Protein AF-A0A7C6MDQ1-F1 (afdb_monomer_lite)

Radius of gyration: 32.79 Å; chains: 1; bounding box: 46×30×114 Å

Structure (mmCIF, N/CA/C/O backbone):
data_AF-A0A7C6MDQ1-F1
#
_entry.id   AF-A0A7C6MDQ1-F1
#
loop_
_atom_site.group_PDB
_atom_site.id
_atom_site.type_symbol
_atom_site.label_atom_id
_atom_site.label_alt_id
_atom_site.label_comp_id
_atom_site.label_asym_id
_atom_site.label_entity_id
_atom_site.label_seq_id
_atom_site.pdbx_PDB_ins_code
_atom_site.Cartn_x
_atom_site.Cartn_y
_atom_site.Cartn_z
_atom_site.occupancy
_atom_site.B_iso_or_equiv
_atom_site.auth_seq_id
_atom_site.auth_comp_id
_atom_site.auth_asym_id
_atom_site.auth_atom_id
_atom_site.pdbx_PDB_model_num
ATOM 1 N N . MET A 1 1 ? -1.218 -1.089 98.220 1.00 54.03 1 MET A N 1
ATOM 2 C CA . MET A 1 1 ? -2.035 -1.643 97.115 1.00 54.03 1 MET A CA 1
ATOM 3 C C . MET A 1 1 ? -1.865 -3.159 97.130 1.00 54.03 1 MET A C 1
ATOM 5 O O . MET A 1 1 ? -0.753 -3.617 96.902 1.00 54.03 1 MET A O 1
ATOM 9 N N . ASN A 1 2 ? -2.894 -3.928 97.514 1.00 58.16 2 ASN A N 1
ATOM 10 C CA . ASN A 1 2 ? -2.755 -5.380 97.713 1.00 58.16 2 ASN A CA 1
ATOM 11 C C . ASN A 1 2 ? -2.503 -6.122 96.393 1.00 58.16 2 ASN A C 1
ATOM 13 O O . ASN A 1 2 ? -2.947 -5.698 95.325 1.00 58.16 2 ASN A O 1
ATOM 17 N N . THR A 1 3 ? -1.801 -7.251 96.485 1.00 58.66 3 THR A N 1
ATOM 18 C CA . THR A 1 3 ? -1.287 -8.073 95.374 1.00 58.66 3 THR A CA 1
ATOM 19 C C . THR A 1 3 ? -2.359 -8.464 94.349 1.00 58.66 3 THR A C 1
ATOM 21 O O . THR A 1 3 ? -2.055 -8.645 93.173 1.00 58.66 3 THR A O 1
ATOM 24 N N . ILE A 1 4 ? -3.620 -8.537 94.780 1.00 61.03 4 ILE A N 1
ATOM 25 C CA . ILE A 1 4 ? -4.799 -8.833 93.955 1.00 61.03 4 ILE A CA 1
ATOM 26 C C . ILE A 1 4 ? -5.119 -7.670 92.997 1.00 61.03 4 ILE A C 1
ATOM 28 O O . ILE A 1 4 ? -5.262 -7.898 91.798 1.00 61.03 4 ILE A O 1
ATOM 32 N N . ASN A 1 5 ? -5.104 -6.417 93.469 1.00 57.78 5 ASN A N 1
ATOM 33 C CA . ASN A 1 5 ? -5.372 -5.240 92.626 1.00 57.78 5 ASN A CA 1
ATOM 34 C C . ASN A 1 5 ? -4.285 -5.041 91.561 1.00 57.78 5 ASN A C 1
ATOM 36 O O . ASN A 1 5 ? -4.577 -4.632 90.444 1.00 57.78 5 ASN A O 1
ATOM 40 N N . ARG A 1 6 ? -3.033 -5.400 91.872 1.00 62.62 6 ARG A N 1
ATOM 41 C CA . ARG A 1 6 ? -1.919 -5.342 90.915 1.00 62.62 6 ARG A CA 1
ATOM 42 C C . ARG A 1 6 ? -2.065 -6.382 89.796 1.00 62.62 6 ARG A C 1
ATOM 44 O O . ARG A 1 6 ? -1.761 -6.068 88.653 1.00 62.62 6 ARG A O 1
ATOM 51 N N . LYS A 1 7 ? -2.570 -7.587 90.095 1.00 63.22 7 LYS A N 1
ATOM 52 C CA . LYS A 1 7 ? -2.836 -8.631 89.086 1.00 63.22 7 LYS A CA 1
ATOM 53 C C . LYS A 1 7 ? -4.022 -8.282 88.183 1.00 63.22 7 LYS A C 1
ATOM 55 O O . LYS A 1 7 ? -3.930 -8.496 86.982 1.00 63.22 7 LYS A O 1
ATOM 60 N N . ILE A 1 8 ? -5.089 -7.705 88.740 1.00 69.12 8 ILE A N 1
ATOM 61 C CA . ILE A 1 8 ? -6.279 -7.287 87.977 1.00 69.12 8 ILE A CA 1
ATOM 62 C C . ILE A 1 8 ? -5.943 -6.137 87.018 1.00 69.12 8 ILE A C 1
ATOM 64 O O . ILE A 1 8 ? -6.330 -6.182 85.855 1.00 69.12 8 ILE A O 1
ATOM 68 N N . ILE A 1 9 ? -5.164 -5.148 87.470 1.00 68.88 9 ILE A N 1
ATOM 69 C CA . ILE A 1 9 ? -4.721 -4.032 86.619 1.00 68.88 9 ILE A CA 1
ATOM 70 C C . ILE A 1 9 ? -3.802 -4.530 85.493 1.00 68.88 9 ILE A C 1
ATOM 72 O O . ILE A 1 9 ? -3.977 -4.133 84.346 1.00 68.88 9 ILE A O 1
ATOM 76 N N . VAL A 1 10 ? -2.865 -5.440 85.789 1.00 69.81 10 VAL A N 1
ATOM 77 C CA . VAL A 1 10 ? -1.994 -6.037 84.761 1.00 69.81 10 VAL A CA 1
ATOM 78 C C . VAL A 1 10 ? -2.810 -6.812 83.727 1.00 69.81 10 VAL A C 1
ATOM 80 O O . VAL A 1 10 ? -2.552 -6.648 82.542 1.00 69.81 10 VAL A O 1
ATOM 83 N N . LEU A 1 11 ? -3.816 -7.584 84.157 1.00 68.38 11 LEU A N 1
ATOM 84 C CA . LEU A 1 11 ? -4.693 -8.349 83.266 1.00 68.38 11 LEU A CA 1
ATOM 85 C C . LEU A 1 11 ? -5.557 -7.442 82.373 1.00 68.38 11 LEU A C 1
ATOM 87 O O . LEU A 1 11 ? -5.747 -7.730 81.195 1.00 68.38 11 LEU A O 1
ATOM 91 N N . ALA A 1 12 ? -6.056 -6.329 82.915 1.00 66.56 12 ALA A N 1
ATOM 92 C CA . ALA A 1 12 ? -6.838 -5.355 82.158 1.00 66.56 12 ALA A CA 1
ATOM 93 C C . ALA A 1 12 ? -5.984 -4.629 81.103 1.00 66.56 12 ALA A C 1
ATOM 95 O O . ALA A 1 12 ? -6.443 -4.401 79.983 1.00 66.56 12 ALA A O 1
ATOM 96 N N . ILE A 1 13 ? -4.725 -4.317 81.424 1.00 67.25 13 ILE A N 1
ATOM 97 C CA . ILE A 1 13 ? -3.790 -3.678 80.488 1.00 67.25 13 ILE A CA 1
ATOM 98 C C . ILE A 1 13 ? -3.388 -4.653 79.373 1.00 67.25 13 ILE A C 1
ATOM 100 O O . ILE A 1 13 ? -3.427 -4.277 78.203 1.00 67.25 13 ILE A O 1
ATOM 104 N N . THR A 1 14 ? -3.065 -5.913 79.690 1.00 62.66 14 THR A N 1
ATOM 105 C CA . THR A 1 14 ? -2.723 -6.91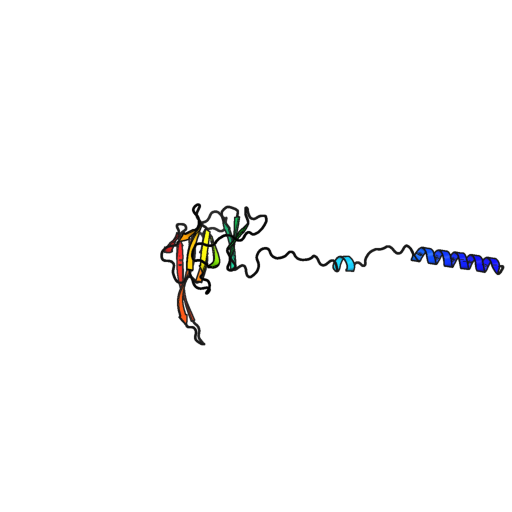1 78.660 1.00 62.66 14 THR A CA 1
ATOM 106 C C . THR A 1 14 ? -3.907 -7.265 77.767 1.00 62.66 14 THR A C 1
ATOM 108 O O . THR A 1 14 ? -3.717 -7.407 76.561 1.00 62.66 14 THR A O 1
ATOM 111 N N . ALA A 1 15 ? -5.126 -7.334 78.309 1.00 64.38 15 ALA A N 1
ATOM 112 C CA . ALA A 1 15 ? -6.331 -7.533 77.504 1.00 64.38 15 ALA A CA 1
ATOM 113 C C . ALA A 1 15 ? -6.591 -6.351 76.551 1.00 64.38 15 ALA A C 1
ATOM 115 O O . ALA A 1 15 ? -6.935 -6.560 75.391 1.00 64.38 15 ALA A O 1
ATOM 116 N N . SER A 1 16 ? -6.359 -5.117 77.005 1.00 60.19 16 SER A N 1
ATOM 117 C CA . SER A 1 16 ? -6.550 -3.911 76.185 1.00 60.19 16 SER A CA 1
ATOM 118 C C . SER A 1 16 ? -5.530 -3.814 75.041 1.00 60.19 16 SER A C 1
ATOM 120 O O . SER A 1 16 ? -5.885 -3.436 73.927 1.00 60.19 16 SER A O 1
ATOM 122 N N . ILE A 1 17 ? -4.276 -4.212 75.285 1.00 61.06 17 ILE A N 1
ATOM 123 C CA . ILE A 1 17 ? -3.214 -4.249 74.263 1.00 61.06 17 ILE A CA 1
ATOM 124 C C . ILE A 1 17 ? -3.506 -5.312 73.191 1.00 61.06 17 ILE A C 1
ATOM 126 O O . ILE A 1 17 ? -3.241 -5.077 72.015 1.00 61.06 17 ILE A O 1
ATOM 130 N N . LEU A 1 18 ? -4.091 -6.453 73.574 1.00 59.59 18 LEU A N 1
ATOM 131 C CA . LEU A 1 18 ? -4.436 -7.539 72.649 1.00 59.59 18 LEU A CA 1
AT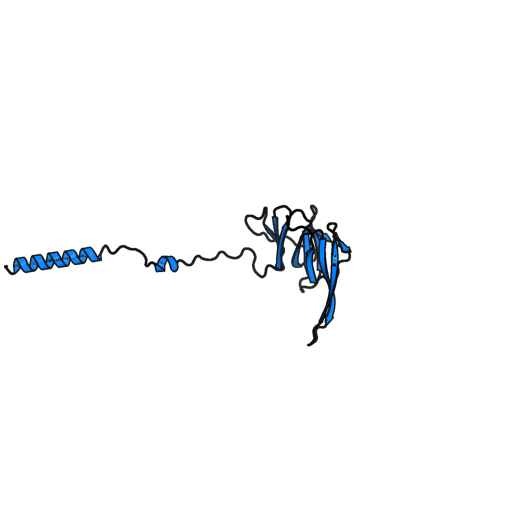OM 132 C C . LEU A 1 18 ? -5.612 -7.187 71.717 1.00 59.59 18 LEU A C 1
ATOM 134 O O . LEU A 1 18 ? -5.681 -7.681 70.597 1.00 59.59 18 LEU A O 1
ATOM 138 N N . VAL A 1 19 ? -6.533 -6.327 72.161 1.00 60.06 19 VAL A N 1
ATOM 139 C CA . VAL A 1 19 ? -7.668 -5.867 71.339 1.00 60.06 19 VAL A CA 1
ATOM 140 C C . VAL A 1 19 ? -7.226 -4.816 70.312 1.00 60.06 19 VAL A C 1
ATOM 142 O O . VAL A 1 19 ? -7.711 -4.825 69.184 1.00 60.06 19 VAL A O 1
ATOM 145 N N . LEU A 1 20 ? -6.257 -3.961 70.659 1.00 56.28 20 LEU A N 1
ATOM 146 C CA . LEU A 1 20 ? -5.716 -2.926 69.764 1.00 56.28 20 LEU A CA 1
ATOM 147 C C . LEU A 1 20 ? -4.868 -3.491 68.611 1.00 56.28 20 LEU A C 1
ATOM 149 O O . LEU A 1 20 ? -4.749 -2.845 67.572 1.00 56.28 20 LEU A O 1
ATOM 153 N N . SER A 1 21 ? -4.295 -4.689 68.757 1.00 56.53 21 SER A N 1
ATOM 154 C CA . SER A 1 21 ? -3.537 -5.356 67.688 1.00 56.53 21 SER A CA 1
ATOM 155 C C . SER A 1 21 ? -4.416 -6.122 66.691 1.00 56.53 21 SER A C 1
ATOM 157 O O . SER A 1 21 ? -3.938 -6.471 65.614 1.00 56.53 21 SER A O 1
ATOM 159 N N . ALA A 1 22 ? -5.696 -6.354 67.008 1.00 56.50 22 ALA A N 1
ATOM 160 C CA . ALA A 1 22 ? -6.638 -7.059 66.136 1.00 56.50 22 ALA A CA 1
ATOM 161 C C . ALA A 1 22 ? -7.406 -6.135 65.169 1.00 56.50 22 ALA A C 1
ATOM 163 O O . ALA A 1 22 ? -8.036 -6.625 64.236 1.00 56.50 22 ALA A O 1
ATOM 164 N N . THR A 1 23 ? -7.348 -4.811 65.360 1.00 57.00 23 THR A N 1
ATOM 165 C CA . THR A 1 23 ? -8.016 -3.815 64.497 1.00 57.00 23 THR A CA 1
ATOM 166 C C . THR A 1 23 ? -7.044 -3.067 63.586 1.00 57.00 23 THR A C 1
ATOM 168 O O . THR A 1 23 ? -7.340 -1.951 63.162 1.00 57.00 23 THR A O 1
ATOM 171 N N . GLY A 1 24 ? -5.871 -3.642 63.300 1.00 53.88 24 GLY A N 1
ATOM 172 C CA . GLY A 1 24 ? -4.978 -3.102 62.278 1.00 53.88 24 GLY A CA 1
ATOM 173 C C . GLY A 1 24 ? -5.731 -3.028 60.952 1.00 53.88 24 GLY A C 1
ATOM 174 O O . GLY A 1 24 ? -6.082 -4.067 60.396 1.00 53.88 24 GLY A O 1
ATOM 175 N N . CYS A 1 25 ? -6.039 -1.809 60.497 1.00 61.91 25 CYS A N 1
ATOM 176 C CA . CYS A 1 25 ? -6.719 -1.563 59.233 1.00 61.91 25 CYS A CA 1
ATOM 177 C C . CYS A 1 25 ? -6.040 -2.372 58.128 1.00 61.91 25 CYS A C 1
ATOM 179 O O . CYS A 1 25 ? -4.827 -2.266 57.938 1.00 61.91 25 CYS A O 1
ATOM 181 N N . SER A 1 26 ? -6.819 -3.159 57.387 1.00 58.25 26 SER A N 1
ATOM 182 C CA . SER A 1 26 ? -6.358 -3.819 56.169 1.00 58.25 26 SER A CA 1
ATOM 183 C C . SER A 1 26 ? -6.235 -2.796 55.036 1.00 58.25 26 SER A C 1
ATOM 185 O O . SER A 1 26 ? -6.859 -2.937 53.987 1.00 58.25 26 SER A O 1
ATOM 187 N N . GLU A 1 27 ? -5.469 -1.732 55.246 1.00 58.97 27 GLU A N 1
ATOM 188 C CA . GLU A 1 27 ? -5.000 -0.922 54.136 1.00 58.97 27 GLU A CA 1
ATOM 189 C C . GLU A 1 27 ? -3.873 -1.736 53.513 1.00 58.97 27 GLU A C 1
ATOM 191 O O . GLU A 1 27 ? -2.782 -1.849 54.080 1.00 58.97 27 GLU A O 1
ATOM 196 N N . GLY A 1 28 ? -4.162 -2.399 52.388 1.00 63.84 28 GLY A N 1
ATOM 197 C CA . GLY A 1 28 ? -3.108 -3.015 51.589 1.00 63.84 28 GLY A CA 1
ATOM 198 C C . GLY A 1 28 ? -1.981 -1.990 51.405 1.00 63.84 28 GLY A C 1
ATOM 199 O O . GLY A 1 28 ? -2.282 -0.803 51.245 1.00 63.84 28 GLY A O 1
ATOM 200 N N . PRO A 1 29 ? -0.699 -2.390 51.496 1.00 67.31 29 PRO A N 1
ATOM 201 C CA . PRO A 1 29 ? 0.408 -1.444 51.413 1.00 67.31 29 PRO A CA 1
ATOM 202 C C . PRO A 1 29 ? 0.222 -0.535 50.195 1.00 67.31 29 PRO A C 1
ATOM 204 O O . PRO A 1 29 ? -0.271 -0.986 49.167 1.00 67.31 29 PRO A O 1
ATOM 207 N N . ILE A 1 30 ? 0.626 0.736 50.277 1.00 62.53 30 ILE A N 1
ATOM 208 C CA . ILE A 1 30 ? 0.495 1.700 49.163 1.00 62.53 30 ILE A CA 1
ATOM 209 C C . ILE A 1 30 ? 1.072 1.156 47.837 1.00 62.53 30 ILE A C 1
ATOM 211 O O . ILE A 1 30 ? 0.631 1.524 46.751 1.00 62.53 30 ILE A O 1
ATOM 215 N N . PHE A 1 31 ? 2.013 0.212 47.938 1.00 59.66 31 PHE A N 1
ATOM 216 C CA . PHE A 1 31 ? 2.609 -0.515 46.825 1.00 59.66 31 PHE A CA 1
ATOM 217 C C . PHE A 1 31 ? 1.773 -1.687 46.286 1.00 59.66 31 PHE A C 1
ATOM 219 O O . PHE A 1 31 ? 1.971 -2.043 45.139 1.00 59.66 31 PHE A O 1
ATOM 226 N N . ALA A 1 32 ? 0.785 -2.228 47.003 1.00 62.31 32 ALA A N 1
ATOM 227 C CA . ALA A 1 32 ? -0.152 -3.234 46.480 1.00 62.31 32 ALA A CA 1
ATOM 228 C C . ALA A 1 32 ? -1.023 -2.681 45.336 1.00 62.31 32 ALA A C 1
ATOM 230 O O . ALA A 1 32 ? -1.369 -3.404 44.405 1.00 62.31 32 ALA A O 1
ATOM 231 N N . ALA A 1 33 ? -1.348 -1.384 45.371 1.00 60.44 33 ALA A N 1
ATOM 232 C CA . ALA A 1 33 ? -2.006 -0.704 44.255 1.00 60.44 33 ALA A CA 1
ATOM 233 C C . ALA A 1 33 ? -1.045 -0.472 43.071 1.00 60.44 33 ALA A C 1
ATOM 235 O O . ALA A 1 33 ? -1.476 -0.499 41.918 1.00 60.44 33 ALA A O 1
ATOM 236 N N . ILE A 1 34 ? 0.253 -0.293 43.349 1.00 56.62 34 ILE A N 1
ATOM 237 C CA . ILE A 1 34 ? 1.316 -0.133 42.338 1.00 56.62 34 ILE A CA 1
ATOM 238 C C . ILE A 1 34 ? 1.673 -1.486 41.693 1.00 56.62 34 ILE A C 1
ATOM 240 O O . ILE A 1 34 ? 1.935 -1.541 40.497 1.00 56.62 34 ILE A O 1
ATOM 244 N N . GLU A 1 35 ? 1.619 -2.579 42.457 1.00 57.91 35 GLU A N 1
ATOM 245 C CA . GLU A 1 35 ? 1.816 -3.966 42.013 1.00 57.91 35 GLU A CA 1
ATOM 246 C C . GLU A 1 35 ? 0.606 -4.541 41.268 1.00 57.91 35 GLU A C 1
ATOM 248 O O . GLU A 1 35 ? 0.694 -5.634 40.705 1.00 57.91 35 GLU A O 1
ATOM 253 N N . SER A 1 36 ? -0.519 -3.815 41.209 1.00 61.69 36 SER A N 1
ATOM 254 C CA . SER A 1 36 ? -1.598 -4.152 40.282 1.00 61.69 36 SER A CA 1
ATOM 255 C C . SER A 1 36 ? -1.145 -3.824 38.855 1.00 61.69 36 SER A C 1
ATOM 257 O O . SER A 1 36 ? -1.475 -2.795 38.269 1.00 61.69 36 SER A O 1
ATOM 259 N N . GLU A 1 37 ? -0.304 -4.696 38.296 1.00 66.06 37 GLU A N 1
ATOM 260 C CA . GLU A 1 37 ? 0.103 -4.625 36.901 1.00 66.06 37 GLU A CA 1
ATOM 261 C C . GLU A 1 37 ? -1.156 -4.561 36.035 1.00 66.06 37 GLU A C 1
ATOM 263 O O . GLU A 1 37 ? -1.937 -5.514 35.930 1.00 66.06 37 GLU A O 1
ATOM 268 N N . VAL A 1 38 ? -1.367 -3.411 35.395 1.00 77.88 38 VAL A N 1
ATOM 269 C CA . VAL A 1 38 ? -2.407 -3.268 34.386 1.00 77.88 38 VAL A CA 1
ATOM 270 C C . VAL A 1 38 ? -1.979 -4.124 33.207 1.00 77.88 38 VAL A C 1
ATOM 272 O O . VAL A 1 38 ? -1.133 -3.726 32.404 1.00 77.88 38 VAL A O 1
ATOM 275 N N . LYS A 1 39 ? -2.557 -5.323 33.109 1.00 80.00 39 LYS A N 1
ATOM 276 C CA . LYS A 1 39 ? -2.298 -6.225 31.992 1.00 80.00 39 LYS A CA 1
ATOM 277 C C . LYS A 1 39 ? -2.588 -5.490 30.686 1.00 80.00 39 LYS A C 1
ATOM 279 O O . LYS A 1 39 ? -3.733 -5.126 30.400 1.00 80.00 39 LYS A O 1
ATOM 284 N N . LEU A 1 40 ? -1.539 -5.271 29.896 1.00 81.00 40 LEU A N 1
ATOM 285 C CA . LEU A 1 40 ? -1.671 -4.654 28.586 1.00 81.00 40 LEU A CA 1
ATOM 286 C C . LEU A 1 40 ? -2.565 -5.528 27.708 1.00 81.00 40 LEU A C 1
ATOM 288 O O . LEU A 1 40 ? -2.473 -6.758 27.712 1.00 81.00 40 LEU A O 1
ATOM 292 N N . LYS A 1 41 ? -3.447 -4.877 26.949 1.00 83.31 41 LYS A N 1
ATOM 293 C CA . LYS A 1 41 ? -4.242 -5.568 25.937 1.00 83.31 41 LYS A CA 1
ATOM 294 C C . LYS A 1 41 ? -3.317 -6.091 24.848 1.00 83.31 41 LYS A C 1
ATOM 296 O O . LYS A 1 41 ? -2.375 -5.406 24.450 1.00 83.31 41 LYS A O 1
ATOM 301 N N . ASP A 1 42 ? -3.644 -7.267 24.323 1.00 87.56 42 ASP A N 1
ATOM 302 C CA . ASP A 1 42 ? -2.984 -7.762 23.125 1.00 87.56 42 ASP A CA 1
ATOM 303 C C . ASP A 1 42 ? -3.147 -6.753 21.976 1.00 87.56 42 ASP A C 1
ATOM 305 O O . ASP A 1 42 ? -4.250 -6.233 21.757 1.00 87.56 42 ASP A O 1
ATOM 309 N N . PRO A 1 43 ? -2.078 -6.473 21.213 1.00 87.06 43 PRO A N 1
ATOM 310 C CA . PRO A 1 43 ? -2.165 -5.569 20.080 1.00 87.06 43 PRO A CA 1
ATOM 311 C C . PRO A 1 43 ? -3.081 -6.160 19.004 1.00 87.06 43 PRO A C 1
ATOM 313 O O . PRO A 1 43 ? -2.886 -7.291 18.551 1.00 87.06 43 PRO A O 1
ATOM 316 N N . SER A 1 44 ? -4.064 -5.372 18.560 1.00 89.06 44 SER A N 1
ATOM 317 C CA . SER A 1 44 ? -5.013 -5.778 17.511 1.00 89.06 44 SER A CA 1
ATOM 318 C C . SER A 1 44 ? -4.357 -5.909 16.131 1.00 89.06 44 SER A C 1
ATOM 320 O O . SER A 1 44 ? -4.816 -6.682 15.296 1.00 89.06 44 SER A O 1
ATOM 322 N N . VAL A 1 45 ? -3.265 -5.175 15.899 1.00 93.88 45 VAL A N 1
ATOM 323 C CA . VAL A 1 45 ? -2.402 -5.293 14.719 1.00 93.88 45 VAL A CA 1
ATOM 324 C C . VAL A 1 45 ? -0.998 -5.605 15.222 1.00 93.88 45 VAL A C 1
ATOM 326 O O . VAL A 1 45 ? -0.406 -4.815 15.952 1.00 93.88 45 VAL A O 1
ATOM 329 N N . ARG A 1 46 ? -0.481 -6.787 14.880 1.00 90.31 46 ARG A N 1
ATOM 330 C CA . ARG A 1 46 ? 0.843 -7.260 15.315 1.00 90.31 46 ARG A CA 1
ATOM 331 C C . ARG A 1 46 ? 1.918 -6.900 14.293 1.00 90.31 46 ARG A C 1
ATOM 333 O O . ARG A 1 46 ? 1.648 -6.906 13.098 1.00 90.31 46 ARG A O 1
ATOM 340 N N . GLY A 1 47 ? 3.149 -6.683 14.748 1.00 88.94 47 GLY A N 1
ATOM 341 C CA . GLY A 1 47 ? 4.280 -6.345 13.878 1.00 88.94 47 GLY A CA 1
ATOM 342 C C . GLY A 1 47 ? 4.326 -4.866 13.485 1.00 88.94 47 GLY A C 1
ATOM 343 O O . GLY A 1 47 ? 3.552 -4.050 13.981 1.00 88.94 47 GLY A O 1
ATOM 344 N N . ASN A 1 48 ? 5.261 -4.524 12.600 1.00 91.25 48 ASN A N 1
ATOM 345 C CA . ASN A 1 48 ? 5.541 -3.133 12.254 1.00 91.25 48 ASN A CA 1
ATOM 346 C C . ASN A 1 48 ? 4.464 -2.572 11.324 1.00 91.25 48 ASN A C 1
ATOM 348 O O . ASN A 1 48 ? 4.338 -3.006 10.180 1.00 91.25 48 ASN A O 1
ATOM 352 N N . VAL A 1 49 ? 3.724 -1.576 11.804 1.00 93.62 49 VAL A N 1
ATOM 353 C CA . VAL A 1 49 ? 2.836 -0.767 10.969 1.00 93.62 49 VAL A CA 1
ATOM 354 C C . VAL A 1 49 ? 3.689 0.126 10.070 1.00 93.62 49 VAL A C 1
ATOM 356 O O . VAL A 1 49 ? 4.428 0.981 10.549 1.00 93.62 49 VAL A O 1
ATOM 359 N N . LEU A 1 50 ? 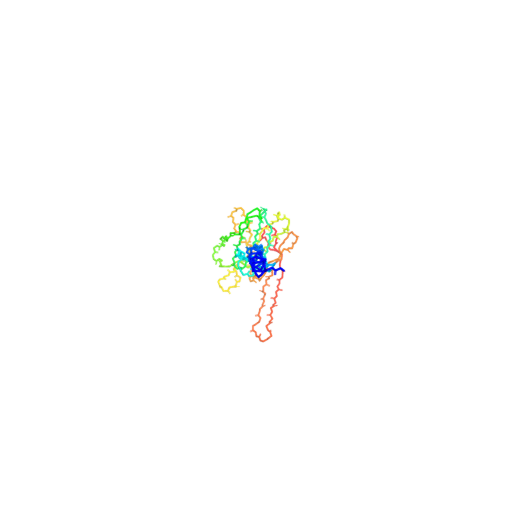3.597 -0.085 8.758 1.00 89.50 50 LEU A N 1
ATOM 360 C CA . LEU A 1 50 ? 4.408 0.610 7.752 1.00 89.50 50 LEU A CA 1
ATOM 361 C C . LEU A 1 50 ? 3.698 1.836 7.157 1.00 89.50 50 LEU A C 1
ATOM 363 O O . LEU A 1 50 ? 4.332 2.676 6.515 1.00 89.50 50 LEU A O 1
ATOM 367 N N . SER A 1 51 ? 2.378 1.916 7.334 1.00 94.44 51 SER A N 1
ATOM 368 C CA . SER A 1 51 ? 1.525 3.029 6.900 1.00 94.44 51 SER A CA 1
ATOM 369 C C . SER A 1 51 ? 0.188 3.003 7.643 1.00 94.44 51 SER A C 1
ATOM 371 O O . SER A 1 51 ? -0.309 1.928 7.990 1.00 94.44 51 SER A O 1
ATOM 373 N N . LEU A 1 52 ? -0.381 4.182 7.882 1.00 95.62 52 LEU A N 1
ATOM 374 C CA . LEU A 1 52 ? -1.698 4.394 8.478 1.00 95.62 52 LEU A CA 1
ATOM 375 C C . LEU A 1 52 ? -2.322 5.605 7.783 1.00 95.62 52 LEU A C 1
ATOM 377 O O . LEU A 1 52 ? -1.701 6.666 7.754 1.00 95.62 52 LEU A O 1
ATOM 381 N N . VAL A 1 53 ? -3.510 5.439 7.212 1.00 96.88 53 VAL A N 1
ATOM 382 C CA . VAL A 1 53 ? -4.212 6.490 6.461 1.00 96.88 53 VAL A CA 1
ATOM 383 C C . VAL A 1 53 ? -5.699 6.483 6.787 1.00 96.88 53 VAL A C 1
ATOM 385 O O . VAL A 1 53 ? -6.244 5.447 7.170 1.00 96.88 53 VAL A O 1
ATOM 388 N N . THR A 1 54 ? -6.343 7.631 6.606 1.00 96.50 54 THR A N 1
ATOM 389 C CA . THR A 1 54 ? -7.802 7.770 6.656 1.00 96.50 54 THR A CA 1
ATOM 390 C C . THR A 1 54 ? -8.348 7.799 5.235 1.00 96.50 54 THR A C 1
ATOM 392 O O . THR A 1 54 ? -7.762 8.467 4.388 1.00 96.50 54 THR A O 1
ATOM 395 N N . HIS A 1 55 ? -9.457 7.109 4.979 1.00 96.50 55 HIS A N 1
ATOM 396 C CA . HIS A 1 55 ? -10.190 7.162 3.711 1.00 96.50 55 HIS A CA 1
ATOM 397 C C . HIS A 1 55 ? -11.666 6.844 3.972 1.00 96.50 55 HIS A C 1
ATOM 399 O O . HIS A 1 55 ? -11.956 5.854 4.645 1.00 96.50 55 HIS A O 1
ATOM 405 N N . ASP A 1 56 ? -12.571 7.704 3.504 1.00 95.00 56 ASP A N 1
ATOM 406 C CA . ASP A 1 56 ? -14.028 7.579 3.655 1.00 95.00 56 ASP A CA 1
ATOM 407 C C . ASP A 1 56 ? -14.490 7.305 5.096 1.00 95.00 56 ASP A C 1
ATOM 409 O O . ASP A 1 56 ? -15.345 6.468 5.375 1.00 95.00 56 ASP A O 1
ATOM 413 N N . GLY A 1 57 ? -13.880 8.013 6.052 1.00 95.00 57 GLY A N 1
ATOM 414 C CA . GLY A 1 57 ? -14.185 7.890 7.481 1.00 95.00 57 GLY A CA 1
ATOM 415 C C . GLY A 1 57 ? -13.574 6.664 8.171 1.00 95.00 57 GLY A C 1
ATOM 416 O O . GLY A 1 57 ? -13.606 6.580 9.399 1.00 95.00 57 GLY A O 1
ATOM 417 N N . ASP A 1 58 ? -12.958 5.745 7.431 1.00 96.88 58 ASP A N 1
ATOM 418 C CA . ASP A 1 58 ? -12.256 4.592 7.988 1.00 96.88 58 ASP A CA 1
ATOM 419 C C . ASP A 1 58 ? -10.761 4.837 8.156 1.00 96.88 58 ASP A C 1
ATOM 421 O O . ASP A 1 58 ? -10.170 5.697 7.505 1.00 96.88 58 ASP A O 1
ATOM 425 N N . LEU A 1 59 ? -10.123 4.002 8.980 1.00 97.31 59 LEU A N 1
ATOM 426 C CA . LEU A 1 59 ? -8.666 3.908 9.033 1.00 97.31 59 LEU A CA 1
ATOM 427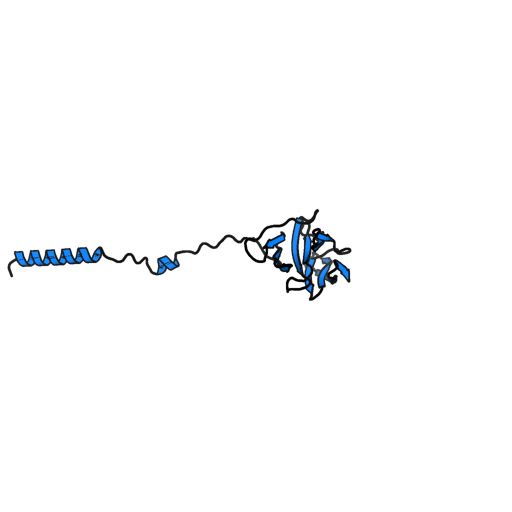 C C . LEU A 1 59 ? -8.182 2.634 8.343 1.00 97.31 59 LEU A C 1
ATOM 429 O O . LEU A 1 59 ? -8.696 1.542 8.598 1.00 97.31 59 LEU A O 1
ATOM 433 N N . TYR A 1 60 ? -7.133 2.768 7.540 1.00 97.50 60 TYR A N 1
ATOM 434 C CA . TYR A 1 60 ? -6.452 1.666 6.870 1.00 97.50 60 TYR A CA 1
ATOM 435 C C . TYR A 1 60 ? -4.998 1.597 7.309 1.00 97.50 60 TYR A C 1
ATOM 437 O O . TYR A 1 60 ? -4.321 2.618 7.422 1.00 97.50 60 TYR A O 1
ATOM 445 N N . THR A 1 61 ? -4.494 0.386 7.532 1.00 97.75 61 THR A N 1
ATOM 446 C CA . THR A 1 61 ? -3.082 0.170 7.855 1.00 97.75 61 THR A CA 1
ATOM 447 C C . THR A 1 61 ? -2.531 -1.085 7.197 1.00 97.75 61 THR A C 1
ATOM 449 O O . THR A 1 61 ? -3.266 -2.044 6.943 1.00 97.75 61 THR A O 1
ATOM 452 N N . ALA A 1 62 ? -1.225 -1.071 6.933 1.00 97.31 62 ALA A N 1
ATOM 453 C CA . ALA A 1 62 ? -0.508 -2.180 6.327 1.00 97.31 62 ALA A CA 1
ATOM 454 C C . ALA A 1 62 ? 0.767 -2.544 7.104 1.00 97.31 62 ALA A C 1
ATOM 456 O O . ALA A 1 62 ? 1.515 -1.670 7.549 1.00 97.31 62 ALA A O 1
ATOM 457 N N . ASN A 1 63 ? 1.019 -3.847 7.243 1.00 94.44 63 ASN A N 1
ATOM 458 C CA . ASN A 1 63 ? 2.185 -4.427 7.935 1.00 94.44 63 ASN A CA 1
ATOM 459 C C . ASN A 1 63 ? 2.723 -5.698 7.236 1.00 94.44 63 ASN A C 1
ATOM 461 O O . ASN A 1 63 ? 3.376 -6.538 7.855 1.00 94.44 63 ASN A O 1
ATOM 465 N N . GLY A 1 64 ? 2.368 -5.901 5.967 1.00 94.38 64 GLY A N 1
ATOM 466 C CA . GLY A 1 64 ? 2.429 -7.192 5.277 1.00 94.38 64 GLY A CA 1
ATOM 467 C C . GLY A 1 64 ? 1.038 -7.799 5.077 1.00 94.38 64 GLY A C 1
ATOM 468 O O . GLY A 1 64 ? 0.813 -8.492 4.092 1.00 94.38 64 GLY A O 1
ATOM 469 N N . TYR A 1 65 ? 0.073 -7.474 5.931 1.00 95.88 65 TYR A N 1
ATOM 470 C CA . TYR A 1 65 ? -1.357 -7.641 5.676 1.00 95.88 65 TYR A CA 1
ATOM 471 C C . TYR A 1 65 ? -2.035 -6.277 5.597 1.00 95.88 65 TYR A C 1
ATOM 473 O O . TYR A 1 65 ? -1.455 -5.277 6.007 1.00 95.88 65 TYR A O 1
ATOM 481 N N . LEU A 1 66 ? -3.264 -6.254 5.087 1.00 97.62 66 LEU A N 1
ATOM 482 C CA . LEU A 1 66 ? -4.094 -5.061 5.028 1.00 97.62 66 LEU A CA 1
ATOM 483 C C . LEU A 1 66 ? -5.190 -5.141 6.091 1.00 97.62 66 LEU A C 1
ATOM 485 O O . LEU A 1 66 ? -5.864 -6.168 6.218 1.00 97.62 66 LEU A O 1
ATOM 489 N N . TYR A 1 67 ? -5.368 -4.059 6.840 1.00 97.75 67 TYR A N 1
ATOM 490 C CA . TYR A 1 67 ? -6.391 -3.946 7.870 1.00 97.75 67 TYR A CA 1
ATOM 491 C C . TYR A 1 67 ? -7.237 -2.695 7.669 1.00 97.75 67 TYR A C 1
ATOM 493 O O . TYR A 1 67 ? -6.728 -1.661 7.236 1.00 97.75 67 TYR A O 1
ATOM 501 N N . ARG A 1 68 ? -8.510 -2.796 8.054 1.00 96.75 68 ARG A N 1
ATOM 502 C CA . ARG A 1 68 ? -9.486 -1.704 8.087 1.00 96.75 68 ARG A CA 1
ATOM 503 C C . ARG A 1 68 ? -10.083 -1.586 9.484 1.00 96.75 68 ARG A C 1
ATOM 505 O O . ARG A 1 68 ? -10.383 -2.599 10.123 1.00 96.75 68 ARG A O 1
ATOM 512 N N . ARG A 1 69 ? -10.283 -0.355 9.940 1.00 96.75 69 ARG A N 1
ATOM 513 C CA . ARG A 1 69 ? -11.039 -0.018 11.145 1.00 96.75 69 ARG A CA 1
ATOM 514 C C . ARG A 1 69 ? -12.188 0.904 10.762 1.00 96.75 69 ARG A C 1
ATOM 516 O O . ARG A 1 69 ? -11.961 2.049 10.372 1.00 96.75 69 ARG A O 1
ATOM 523 N N . THR A 1 70 ? -13.397 0.367 10.860 1.00 95.25 70 THR A N 1
ATOM 524 C CA . THR A 1 70 ? -14.610 1.010 10.356 1.00 95.25 70 THR A CA 1
ATOM 525 C C . THR A 1 70 ? -14.978 2.249 11.172 1.00 95.25 70 THR A C 1
ATOM 527 O O . THR A 1 70 ? -14.965 2.204 12.402 1.00 95.25 70 THR A O 1
ATOM 530 N N . ASN A 1 71 ? -15.307 3.353 10.503 1.00 94.06 71 ASN A N 1
ATOM 531 C CA . ASN A 1 71 ? -15.598 4.664 11.086 1.00 94.06 71 ASN A CA 1
ATOM 532 C C . ASN A 1 71 ? -14.472 5.196 12.000 1.00 94.06 71 ASN A C 1
ATOM 534 O O . ASN A 1 71 ? -14.723 5.955 12.936 1.00 94.06 71 ASN A O 1
ATOM 538 N N . GLY A 1 72 ? -13.239 4.704 11.825 1.00 89.62 72 GLY A N 1
ATOM 539 C CA . GLY A 1 72 ? -12.083 5.025 12.669 1.00 89.62 72 GLY A CA 1
ATOM 540 C C . GLY A 1 72 ? -12.163 4.509 14.115 1.00 89.62 72 GLY A C 1
ATOM 541 O O . GLY A 1 72 ? -11.222 4.694 14.894 1.00 89.62 72 GLY A O 1
ATOM 542 N N . ILE A 1 73 ? -13.240 3.807 14.474 1.00 88.50 73 ILE A N 1
ATOM 543 C CA . ILE A 1 73 ? -13.538 3.315 15.822 1.00 88.50 73 ILE A CA 1
ATOM 544 C C . ILE A 1 73 ? -13.656 1.784 15.850 1.00 88.50 73 ILE A C 1
ATOM 546 O O . ILE A 1 73 ? -13.640 1.105 14.829 1.00 88.50 73 ILE A O 1
ATOM 550 N N . GLY A 1 74 ? -13.720 1.194 17.046 1.00 85.31 74 GLY A N 1
ATOM 551 C CA . GLY A 1 74 ? -13.887 -0.259 17.192 1.00 85.31 74 GLY A CA 1
ATOM 552 C C . GLY A 1 74 ? -12.611 -1.067 16.923 1.00 85.31 74 GLY A C 1
ATOM 553 O O . GLY A 1 74 ? -11.511 -0.609 17.243 1.00 85.31 74 GLY A O 1
ATOM 554 N N . ASN A 1 75 ? -12.757 -2.281 16.387 1.00 92.44 75 ASN A N 1
ATOM 555 C CA . ASN A 1 75 ? -11.662 -3.239 16.200 1.00 92.44 75 ASN A CA 1
ATOM 556 C C . ASN A 1 75 ? -11.030 -3.142 14.805 1.00 92.44 75 ASN A C 1
ATOM 558 O O . ASN A 1 75 ? -11.695 -2.815 13.824 1.00 92.44 75 ASN A O 1
ATOM 562 N N . TRP A 1 76 ? -9.745 -3.483 14.719 1.00 96.12 76 TRP A N 1
ATOM 563 C CA . TRP A 1 76 ? -9.062 -3.687 13.444 1.00 96.12 76 TRP A CA 1
ATOM 564 C C . TRP A 1 76 ? -9.446 -5.036 12.847 1.00 96.12 76 TRP A C 1
ATOM 566 O O . TRP A 1 76 ? -9.292 -6.069 13.497 1.00 96.12 76 TRP A O 1
ATOM 576 N N . ASN A 1 77 ? -9.883 -5.031 11.591 1.00 95.44 77 ASN A N 1
ATOM 577 C CA . ASN A 1 77 ? -10.215 -6.238 10.849 1.00 95.44 77 ASN A CA 1
ATOM 578 C C . ASN A 1 77 ? -9.227 -6.420 9.707 1.00 95.44 77 ASN A C 1
ATOM 580 O O . ASN A 1 77 ? -8.992 -5.498 8.927 1.00 95.44 77 ASN A O 1
ATOM 584 N N . LYS A 1 78 ? -8.655 -7.618 9.599 1.00 95.81 78 LYS A N 1
ATOM 585 C CA . LYS A 1 78 ? -7.855 -7.990 8.434 1.00 95.81 78 LYS A CA 1
ATOM 586 C C . LYS A 1 78 ? -8.788 -8.144 7.235 1.00 95.81 78 LYS A C 1
ATOM 588 O O . LYS A 1 78 ? -9.767 -8.879 7.330 1.00 95.81 78 LYS A O 1
ATOM 593 N N . ILE A 1 79 ? -8.471 -7.490 6.124 1.00 95.62 79 ILE A N 1
ATOM 594 C CA . ILE A 1 79 ? -9.265 -7.564 4.894 1.00 95.62 79 ILE A CA 1
ATOM 595 C C . ILE A 1 79 ? -8.518 -8.315 3.789 1.00 95.62 79 ILE A C 1
ATOM 597 O O . ILE A 1 79 ? -7.304 -8.528 3.861 1.00 95.62 79 ILE A O 1
ATOM 601 N N . GLY A 1 80 ? -9.278 -8.783 2.797 1.00 94.88 80 GLY A N 1
ATOM 602 C CA . GLY A 1 80 ? -8.752 -9.544 1.668 1.00 94.88 80 GLY A CA 1
ATOM 603 C C . GLY A 1 80 ? -7.768 -8.733 0.824 1.00 94.88 80 GLY A C 1
ATOM 604 O O . GLY A 1 80 ? -7.876 -7.512 0.716 1.00 94.88 80 GLY A O 1
ATOM 605 N N . LEU A 1 81 ? -6.808 -9.434 0.224 1.00 96.50 81 LEU A N 1
ATOM 606 C CA . LEU A 1 81 ? -5.898 -8.871 -0.771 1.00 96.50 81 LEU A CA 1
ATOM 607 C C . LEU A 1 81 ? -6.420 -9.197 -2.181 1.00 96.50 81 LEU A C 1
ATOM 609 O O . LEU A 1 81 ? -7.138 -10.190 -2.336 1.00 96.50 81 LEU A O 1
ATOM 613 N N . PRO A 1 82 ? -6.032 -8.426 -3.210 1.00 94.94 82 PRO A N 1
ATOM 614 C CA . PRO A 1 82 ? -6.286 -8.785 -4.601 1.00 94.94 82 PRO A CA 1
ATOM 615 C C . PRO A 1 82 ? -5.751 -10.179 -4.951 1.00 94.94 82 PRO A C 1
ATOM 617 O O . PRO A 1 82 ? -4.794 -10.666 -4.343 1.00 94.94 82 PRO A O 1
ATOM 620 N N . SER A 1 83 ? -6.338 -10.812 -5.969 1.00 92.81 83 SER A N 1
ATOM 621 C CA . SER A 1 83 ? -5.874 -12.119 -6.450 1.00 92.81 83 SER A CA 1
ATOM 622 C C . SER A 1 83 ? -4.384 -12.081 -6.820 1.00 92.81 83 SER A C 1
ATOM 624 O O . SER A 1 83 ? -3.892 -11.097 -7.369 1.00 92.81 83 SER A O 1
ATOM 626 N N . GLY A 1 84 ? -3.653 -13.145 -6.480 1.00 93.31 84 GLY A N 1
ATOM 627 C CA . GLY A 1 84 ? -2.205 -13.259 -6.703 1.00 93.31 84 GLY A CA 1
ATOM 628 C C . GLY A 1 84 ? -1.332 -12.561 -5.651 1.00 93.31 84 GLY A C 1
ATOM 629 O O . GLY A 1 84 ? -0.258 -13.076 -5.318 1.00 93.31 84 GLY A O 1
ATOM 630 N N . ALA A 1 85 ? -1.809 -11.469 -5.045 1.00 97.12 85 ALA A N 1
ATOM 631 C CA . ALA A 1 85 ? -1.088 -10.774 -3.987 1.00 97.12 85 ALA A CA 1
ATOM 632 C C . ALA A 1 85 ? -1.012 -11.625 -2.712 1.00 97.12 85 ALA A C 1
ATOM 634 O O . ALA A 1 85 ? -1.954 -12.316 -2.320 1.00 97.12 85 ALA A O 1
ATOM 635 N N . ARG A 1 86 ? 0.135 -11.571 -2.031 1.00 97.56 86 ARG A N 1
ATOM 636 C CA . ARG A 1 86 ? 0.361 -12.297 -0.769 1.00 97.56 86 ARG A CA 1
ATOM 637 C C . ARG A 1 86 ? 0.608 -11.373 0.403 1.00 97.56 86 ARG A C 1
ATOM 639 O O . ARG A 1 86 ? 0.417 -11.796 1.542 1.00 97.56 86 ARG A O 1
ATOM 646 N N . ARG A 1 87 ? 1.021 -10.135 0.130 1.00 96.75 87 ARG A N 1
ATOM 647 C CA . ARG A 1 87 ? 1.239 -9.111 1.145 1.00 96.75 87 ARG A CA 1
ATOM 648 C C . ARG A 1 87 ? 0.784 -7.736 0.679 1.00 96.75 87 ARG A C 1
ATOM 650 O O . ARG A 1 87 ? 0.759 -7.470 -0.519 1.00 96.75 87 ARG A O 1
ATOM 657 N N . CYS A 1 88 ? 0.478 -6.871 1.639 1.00 97.50 88 CYS A N 1
ATOM 658 C CA . CYS A 1 88 ? 0.312 -5.432 1.452 1.00 97.50 88 CYS A CA 1
ATOM 659 C C . CYS A 1 88 ? 1.325 -4.721 2.348 1.00 97.50 88 CYS A C 1
ATOM 661 O O . CYS A 1 88 ? 1.268 -4.867 3.569 1.00 97.50 88 CYS A O 1
ATOM 663 N N . SER A 1 89 ? 2.288 -4.017 1.757 1.00 96.06 89 SER A N 1
ATOM 664 C CA . SER A 1 89 ? 3.340 -3.344 2.523 1.00 96.06 89 SER A CA 1
ATOM 665 C C . SER A 1 89 ? 2.965 -1.918 2.884 1.00 96.06 89 SER A C 1
ATOM 667 O O . SER A 1 89 ? 3.365 -1.443 3.942 1.00 96.06 89 SER A O 1
ATOM 669 N N . GLN A 1 90 ? 2.220 -1.224 2.026 1.00 97.69 90 GLN A N 1
ATOM 670 C CA . GLN A 1 90 ? 1.877 0.178 2.228 1.00 97.69 90 GLN A CA 1
ATOM 671 C C . GLN A 1 90 ? 0.494 0.496 1.680 1.00 97.69 90 GLN A C 1
ATOM 673 O O . GLN A 1 90 ? 0.095 -0.028 0.642 1.00 97.69 90 GLN A O 1
ATOM 678 N N . VAL A 1 91 ? -0.182 1.409 2.366 1.00 98.12 91 VAL A N 1
ATOM 679 C CA . VAL A 1 91 ? -1.329 2.166 1.878 1.00 98.12 91 VAL A CA 1
ATOM 680 C C . VAL A 1 91 ? -0.968 3.646 1.834 1.00 98.12 91 VAL A C 1
ATOM 682 O O . VAL A 1 91 ? -0.186 4.131 2.656 1.00 98.12 91 VAL A O 1
ATOM 685 N N . ALA A 1 92 ? -1.517 4.363 0.864 1.00 98.19 92 ALA A N 1
ATOM 686 C CA . ALA A 1 92 ? -1.365 5.802 0.726 1.00 98.19 92 ALA A CA 1
ATOM 687 C C . ALA A 1 92 ? -2.659 6.394 0.173 1.00 98.19 92 ALA A C 1
ATOM 689 O O . ALA A 1 92 ? -3.399 5.716 -0.531 1.00 98.19 92 ALA A O 1
ATOM 690 N N . VAL A 1 93 ? -2.919 7.653 0.491 1.00 98.19 93 VAL A N 1
ATOM 691 C CA . VAL A 1 93 ? -4.086 8.395 0.005 1.00 98.19 93 VAL A CA 1
ATOM 692 C C . VAL A 1 93 ? -3.623 9.626 -0.746 1.00 98.19 93 VAL A C 1
ATOM 694 O O . VAL A 1 93 ? -2.523 10.103 -0.478 1.00 98.19 93 VAL A O 1
ATOM 697 N N . THR A 1 94 ? -4.420 10.141 -1.678 1.00 97.44 94 THR A N 1
ATOM 698 C CA . THR A 1 94 ? -4.092 11.402 -2.367 1.00 97.44 94 THR A CA 1
ATOM 699 C C . THR A 1 94 ? -4.385 12.632 -1.506 1.00 97.44 94 THR A C 1
ATOM 701 O O . THR A 1 94 ? -3.820 13.693 -1.749 1.00 97.44 94 THR A O 1
ATOM 704 N N . SER A 1 95 ? -5.213 12.502 -0.463 1.00 94.88 95 SER A N 1
ATOM 705 C CA . SER A 1 95 ? -5.498 13.554 0.520 1.00 94.88 95 SER A CA 1
ATOM 706 C C . SER A 1 95 ? -5.573 12.978 1.935 1.00 94.88 95 SER A C 1
ATOM 708 O O . SER A 1 95 ? -6.133 11.906 2.143 1.00 94.88 95 SER A O 1
ATOM 710 N N . ASN A 1 96 ? -5.011 13.686 2.920 1.00 91.50 96 ASN A N 1
ATOM 711 C CA . ASN A 1 96 ? -4.980 13.237 4.322 1.00 91.50 96 ASN A CA 1
ATOM 712 C C . ASN A 1 96 ? -6.281 13.516 5.093 1.00 91.50 96 ASN A C 1
ATOM 714 O O . ASN A 1 96 ? -6.424 13.043 6.218 1.00 91.50 96 ASN A O 1
ATOM 718 N N . ASP A 1 97 ? -7.210 14.281 4.521 1.00 91.94 97 ASP A N 1
ATOM 719 C CA . ASP A 1 97 ? -8.513 14.574 5.135 1.00 91.94 97 ASP A CA 1
ATOM 720 C C . ASP A 1 97 ? -9.525 13.422 5.003 1.00 91.94 97 ASP A C 1
ATOM 722 O O . ASP A 1 97 ? -10.629 13.502 5.534 1.00 91.94 97 ASP A O 1
ATOM 726 N N . GLY A 1 98 ? -9.138 12.335 4.328 1.00 92.00 98 GLY A N 1
ATOM 727 C CA . GLY A 1 98 ? -9.973 11.159 4.111 1.00 92.00 98 GLY A CA 1
ATOM 728 C C . GLY A 1 98 ? -10.858 11.224 2.869 1.00 92.00 98 GLY A C 1
ATOM 729 O O . GLY A 1 98 ? -11.538 10.243 2.606 1.00 92.00 98 GLY A O 1
ATOM 730 N N . THR A 1 99 ? -10.826 12.318 2.101 1.00 94.50 99 THR A N 1
ATOM 731 C CA . THR A 1 99 ? -11.629 12.491 0.871 1.00 94.50 99 THR A CA 1
ATOM 732 C C . THR A 1 99 ? -10.889 12.094 -0.407 1.00 94.50 99 THR A C 1
ATOM 734 O O . THR A 1 99 ? -11.467 12.074 -1.489 1.00 94.50 99 THR A O 1
ATOM 737 N N . GLY A 1 100 ? -9.587 11.820 -0.295 1.00 95.44 100 GLY A N 1
ATOM 738 C CA . GLY A 1 100 ? -8.758 11.404 -1.418 1.00 95.44 100 GLY A CA 1
ATOM 739 C C . GLY A 1 100 ? -8.906 9.923 -1.750 1.00 95.44 100 GLY A C 1
ATOM 740 O O . GLY A 1 100 ? -9.414 9.127 -0.966 1.00 95.44 100 GLY A O 1
ATOM 741 N N . GLU A 1 101 ? -8.356 9.551 -2.897 1.00 97.50 101 GLU A N 1
ATOM 742 C CA . GLU A 1 101 ? -8.328 8.183 -3.406 1.00 97.50 101 GLU A CA 1
ATOM 743 C C . GLU A 1 101 ? -7.334 7.335 -2.609 1.00 97.50 101 GLU A C 1
ATOM 745 O O . GLU A 1 101 ? -6.223 7.788 -2.310 1.00 97.50 101 GLU A O 1
ATOM 750 N N . LEU A 1 102 ? -7.707 6.092 -2.301 1.00 98.12 102 LEU A N 1
ATOM 751 C CA . LEU A 1 102 ? -6.870 5.138 -1.577 1.00 98.12 102 LEU A CA 1
ATOM 752 C C . LEU A 1 102 ? -6.101 4.232 -2.541 1.00 98.12 102 LEU A C 1
ATOM 754 O O . LEU A 1 102 ? -6.663 3.617 -3.442 1.00 98.12 102 LEU A O 1
ATOM 758 N N . PHE A 1 103 ? -4.807 4.076 -2.288 1.00 98.38 103 PHE A N 1
ATOM 759 C CA . PHE A 1 103 ? -3.908 3.197 -3.021 1.00 98.38 103 PHE A CA 1
ATOM 760 C C . PHE A 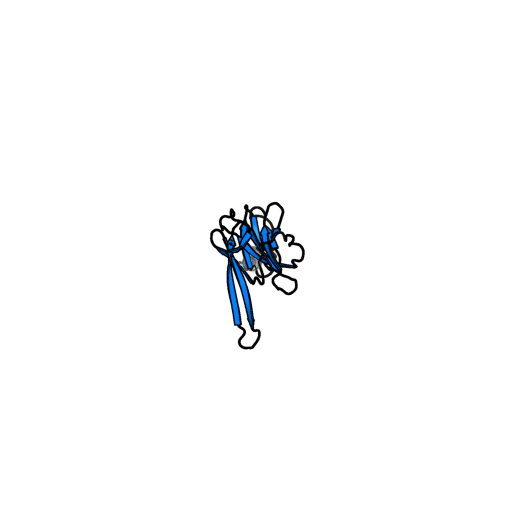1 103 ? -3.198 2.233 -2.080 1.00 98.38 103 PHE A C 1
ATOM 762 O O . PHE A 1 103 ? -2.901 2.561 -0.929 1.00 98.38 103 PHE A O 1
ATOM 769 N N . ALA A 1 104 ? -2.861 1.052 -2.594 1.00 98.44 104 ALA A N 1
ATOM 770 C CA . ALA A 1 104 ? -2.095 0.050 -1.871 1.00 98.44 104 ALA A CA 1
ATOM 771 C C . ALA A 1 104 ? -0.988 -0.561 -2.735 1.00 98.44 104 ALA A C 1
ATOM 773 O O . ALA A 1 104 ? -1.170 -0.846 -3.920 1.00 98.44 104 ALA A O 1
ATOM 774 N N . LEU A 1 105 ? 0.162 -0.798 -2.103 1.00 98.50 105 LEU A N 1
ATOM 775 C CA . LEU A 1 105 ? 1.294 -1.519 -2.669 1.00 98.50 105 LEU A CA 1
ATOM 776 C C . LEU A 1 105 ? 1.232 -2.981 -2.225 1.00 98.50 105 LEU A C 1
ATOM 778 O O . LEU A 1 105 ? 1.380 -3.304 -1.040 1.00 98.50 105 LEU A O 1
ATOM 782 N N . PHE A 1 106 ? 1.039 -3.867 -3.195 1.00 98.38 106 PHE A N 1
ATOM 783 C CA . PHE A 1 106 ? 0.963 -5.304 -2.984 1.00 98.38 106 PHE A CA 1
ATOM 784 C C . PHE A 1 106 ? 2.254 -6.000 -3.396 1.00 98.38 106 PHE A C 1
ATOM 786 O O . PHE A 1 106 ? 2.952 -5.591 -4.328 1.00 98.38 106 PHE A O 1
ATOM 793 N N . GLN A 1 107 ? 2.551 -7.095 -2.704 1.00 97.88 107 GLN A N 1
ATOM 794 C CA . GLN A 1 107 ? 3.773 -7.868 -2.873 1.00 97.88 107 GLN A CA 1
ATOM 795 C C . GLN A 1 107 ? 3.494 -9.370 -2.975 1.00 97.88 107 GLN A C 1
ATOM 797 O O . GLN A 1 107 ? 2.464 -9.885 -2.523 1.00 97.88 107 GLN A O 1
ATOM 802 N N . THR A 1 108 ? 4.459 -10.084 -3.547 1.00 97.00 108 THR A N 1
ATOM 803 C CA . THR A 1 108 ? 4.481 -11.548 -3.624 1.00 97.00 108 THR A CA 1
ATOM 804 C C . THR A 1 108 ? 4.895 -12.174 -2.286 1.00 97.00 108 THR A C 1
ATOM 806 O O . THR A 1 108 ? 5.309 -11.490 -1.343 1.00 97.00 108 THR A O 1
ATOM 809 N N . SER A 1 109 ? 4.830 -13.507 -2.188 1.00 93.62 109 SER A N 1
ATOM 810 C CA . SER A 1 109 ? 5.310 -14.265 -1.019 1.00 93.62 109 SER A CA 1
ATOM 811 C C . SER A 1 109 ? 6.822 -14.139 -0.788 1.00 93.62 109 SER A C 1
ATOM 813 O O . SER A 1 109 ? 7.282 -14.355 0.335 1.00 93.62 109 SER A O 1
ATOM 815 N N . ALA A 1 110 ? 7.583 -13.694 -1.788 1.00 92.81 110 ALA A N 1
ATOM 816 C CA . ALA A 1 110 ? 9.014 -13.414 -1.690 1.00 92.81 110 ALA A CA 1
ATOM 817 C C . ALA A 1 110 ? 9.331 -11.934 -1.391 1.00 92.81 110 ALA A C 1
ATOM 819 O O . ALA A 1 110 ? 10.474 -11.522 -1.537 1.00 92.81 110 ALA A O 1
ATOM 820 N N . TRP A 1 111 ? 8.333 -11.129 -0.990 1.00 90.38 111 TRP A N 1
ATOM 821 C CA . TRP A 1 111 ? 8.477 -9.682 -0.732 1.00 90.38 111 TRP A CA 1
ATOM 822 C C . TRP A 1 111 ? 8.840 -8.850 -1.975 1.00 90.38 111 TRP A C 1
ATOM 824 O O . TRP A 1 111 ? 9.189 -7.677 -1.859 1.00 90.38 111 TRP A O 1
ATOM 834 N N . GLY A 1 112 ? 8.720 -9.434 -3.170 1.00 94.50 112 GLY A N 1
ATOM 835 C CA . GLY A 1 112 ? 8.865 -8.722 -4.437 1.00 94.50 112 GLY A CA 1
ATOM 836 C C . GLY A 1 112 ? 7.613 -7.919 -4.784 1.00 94.50 112 GLY A C 1
ATOM 837 O O . GLY A 1 112 ? 6.526 -8.206 -4.280 1.00 94.50 112 GLY A O 1
ATOM 838 N N . PHE A 1 113 ? 7.765 -6.930 -5.664 1.00 97.44 113 PHE A N 1
ATOM 839 C CA . PHE A 1 113 ? 6.646 -6.169 -6.216 1.00 97.44 113 PHE A CA 1
ATOM 840 C C . PHE A 1 113 ? 5.618 -7.100 -6.875 1.00 97.44 113 PHE A C 1
ATOM 842 O O . PHE A 1 113 ? 5.990 -7.980 -7.648 1.00 97.44 113 PHE A O 1
ATOM 849 N N . HIS A 1 114 ? 4.336 -6.900 -6.568 1.00 98.06 114 HIS A N 1
ATOM 850 C CA . HIS A 1 114 ? 3.231 -7.527 -7.292 1.00 98.06 114 HIS A CA 1
ATOM 851 C C . HIS A 1 114 ? 2.479 -6.485 -8.121 1.00 98.06 114 HIS A C 1
ATOM 853 O O . HIS A 1 114 ? 2.387 -6.612 -9.335 1.00 98.06 114 HIS A O 1
ATOM 859 N N . SER A 1 115 ? 1.945 -5.452 -7.466 1.00 98.06 115 SER A N 1
ATOM 860 C CA . SER A 1 115 ? 1.152 -4.409 -8.122 1.00 98.06 115 SER A CA 1
ATOM 861 C C . SER A 1 115 ? 0.966 -3.202 -7.210 1.00 98.06 115 SER A C 1
ATOM 863 O O . SER A 1 115 ? 1.011 -3.342 -5.987 1.00 98.06 115 SER A O 1
ATOM 865 N N . ILE A 1 116 ? 0.625 -2.056 -7.794 1.00 98.25 116 ILE A N 1
ATOM 866 C CA . ILE A 1 116 ? -0.097 -0.992 -7.088 1.00 98.25 116 ILE A CA 1
ATOM 867 C C . ILE A 1 116 ? -1.532 -1.008 -7.581 1.00 98.25 116 ILE A C 1
ATOM 869 O O . ILE A 1 116 ? -1.767 -1.189 -8.776 1.00 98.25 116 ILE A O 1
ATOM 873 N N . GLN A 1 117 ? -2.477 -0.874 -6.659 1.00 98.19 117 GLN A N 1
ATOM 874 C CA . GLN A 1 117 ? -3.892 -0.818 -7.003 1.00 98.19 117 GLN A CA 1
ATOM 875 C C . GLN A 1 117 ? -4.570 0.333 -6.271 1.00 98.19 117 GLN A C 1
ATOM 877 O O . GLN A 1 117 ? -4.195 0.655 -5.141 1.00 98.19 117 GLN A O 1
ATOM 882 N N . ARG A 1 118 ? -5.553 0.933 -6.937 1.00 97.81 118 ARG A N 1
ATOM 883 C CA . ARG A 1 118 ? -6.473 1.935 -6.408 1.00 97.81 118 ARG A CA 1
ATOM 884 C C . ARG A 1 118 ? -7.708 1.237 -5.854 1.00 97.81 118 ARG A C 1
ATOM 886 O O . ARG A 1 118 ? -8.179 0.271 -6.448 1.00 97.81 118 ARG A O 1
ATOM 893 N N . TYR A 1 119 ? -8.209 1.683 -4.716 1.00 97.25 119 TYR A N 1
ATOM 894 C CA . TYR A 1 119 ? -9.452 1.185 -4.148 1.00 97.25 119 TYR A CA 1
ATOM 895 C C . TYR A 1 119 ? -10.636 1.948 -4.744 1.00 97.25 119 TYR A C 1
ATOM 897 O O . TYR A 1 119 ? -10.603 3.171 -4.818 1.00 97.25 119 TYR A O 1
ATOM 905 N N . THR A 1 120 ? -11.663 1.221 -5.169 1.00 94.19 120 THR A N 1
ATOM 906 C CA . THR A 1 120 ? -12.911 1.755 -5.726 1.00 94.19 120 THR A CA 1
ATOM 907 C C . THR A 1 120 ? -14.104 1.033 -5.110 1.00 94.19 120 THR A C 1
ATOM 909 O O . THR A 1 120 ? -13.943 0.010 -4.437 1.00 94.19 120 THR A O 1
ATOM 912 N N . ASP A 1 121 ? -15.315 1.491 -5.423 1.00 89.44 121 ASP A N 1
ATOM 913 C CA . ASP A 1 121 ? -16.562 0.830 -5.020 1.00 89.44 121 ASP A CA 1
ATOM 914 C C . ASP A 1 121 ? -16.654 -0.628 -5.501 1.00 89.44 121 ASP A C 1
ATOM 916 O O . ASP A 1 121 ? -17.299 -1.464 -4.867 1.00 89.44 121 ASP A O 1
ATOM 920 N N . SER A 1 122 ? -15.986 -0.953 -6.613 1.00 89.88 122 SER A N 1
ATOM 921 C CA . SER A 1 122 ? -15.948 -2.306 -7.181 1.00 89.88 122 SER A CA 1
ATOM 922 C C . SER A 1 122 ? -14.822 -3.184 -6.609 1.00 89.88 122 SER A C 1
ATOM 924 O O . SER A 1 122 ? -14.743 -4.376 -6.913 1.00 89.88 122 SER A O 1
ATOM 926 N N . GLY A 1 123 ? -13.963 -2.616 -5.756 1.00 92.50 123 GLY A N 1
ATOM 927 C CA . GLY A 1 123 ? -12.772 -3.257 -5.212 1.00 92.50 123 GLY A CA 1
ATOM 928 C C . GLY A 1 123 ? -11.477 -2.637 -5.736 1.00 92.50 123 GLY A C 1
ATOM 929 O O . GLY A 1 123 ? -11.409 -1.449 -6.041 1.00 92.50 123 GLY A O 1
ATOM 930 N N . TRP A 1 124 ? -10.415 -3.440 -5.785 1.00 96.44 124 TRP A N 1
ATOM 931 C CA . TRP A 1 124 ? -9.084 -2.971 -6.168 1.00 96.44 124 TRP A CA 1
ATOM 932 C C . TRP A 1 124 ? -8.883 -2.993 -7.688 1.00 96.44 124 TRP A C 1
ATOM 934 O O . TRP A 1 124 ? -9.016 -4.040 -8.321 1.00 96.44 124 TRP A O 1
ATOM 944 N N . GLU A 1 125 ? -8.501 -1.849 -8.251 1.00 96.69 125 GLU A N 1
ATOM 945 C CA . GLU A 1 125 ? -8.191 -1.655 -9.668 1.00 96.69 125 GLU A CA 1
ATOM 946 C C . GLU A 1 125 ? -6.691 -1.441 -9.875 1.00 96.69 125 GLU A C 1
ATOM 948 O O . GLU A 1 125 ? -6.052 -0.669 -9.162 1.00 96.69 125 GLU A O 1
ATOM 953 N N . LEU A 1 126 ? -6.102 -2.105 -10.869 1.00 97.12 126 LEU A N 1
ATOM 954 C CA . LEU A 1 126 ? -4.676 -1.969 -11.170 1.00 97.12 126 LEU A CA 1
ATOM 955 C C . LEU A 1 126 ? -4.323 -0.548 -11.621 1.00 97.12 126 LEU A C 1
ATOM 957 O O . LEU A 1 126 ? -4.975 0.001 -12.501 1.00 97.12 126 LEU A O 1
ATOM 961 N N . VAL A 1 127 ? -3.219 -0.012 -11.095 1.00 97.88 127 VAL A N 1
ATOM 962 C CA . VAL A 1 127 ? -2.515 1.129 -11.699 1.00 97.88 127 VAL A CA 1
ATOM 963 C C . VAL A 1 127 ? -1.711 0.589 -12.887 1.00 97.88 127 VAL A C 1
ATOM 965 O O . VAL A 1 127 ? -0.732 -0.141 -12.671 1.00 97.88 127 VAL A O 1
ATOM 968 N N . PRO A 1 128 ? -2.114 0.870 -14.140 1.00 92.12 128 PRO A N 1
ATOM 969 C CA . PRO A 1 128 ? -1.446 0.322 -15.310 1.00 92.12 128 PRO A CA 1
ATOM 970 C C . PRO A 1 128 ? -0.001 0.824 -15.401 1.00 92.12 128 PRO A C 1
ATOM 972 O O . PRO A 1 128 ? 0.336 1.910 -14.935 1.00 92.12 128 PRO A O 1
ATOM 975 N N . SER A 1 129 ? 0.869 0.015 -16.007 1.00 91.25 129 SER A N 1
ATOM 976 C CA . SER A 1 129 ? 2.296 0.312 -16.237 1.00 91.25 129 SER A CA 1
ATOM 977 C C . SER A 1 129 ? 3.199 0.352 -14.990 1.00 91.25 129 SER A C 1
ATOM 979 O O . SER A 1 129 ? 4.421 0.448 -15.135 1.00 91.25 129 SER A O 1
ATOM 981 N N . ALA A 1 130 ? 2.657 0.243 -13.769 1.00 95.56 130 ALA A N 1
ATOM 982 C CA . ALA A 1 130 ? 3.462 0.193 -12.548 1.00 95.56 130 ALA A CA 1
ATOM 983 C C . ALA A 1 130 ? 4.295 -1.098 -12.495 1.00 95.56 130 ALA A C 1
ATOM 985 O O . ALA A 1 130 ? 3.760 -2.205 -12.535 1.00 95.56 130 ALA A O 1
ATOM 986 N N . THR A 1 131 ? 5.617 -0.965 -12.380 1.00 95.94 131 THR A N 1
ATOM 987 C CA . THR A 1 131 ? 6.563 -2.092 -12.335 1.00 95.94 131 THR A CA 1
ATOM 988 C C . THR A 1 131 ? 7.645 -1.855 -11.287 1.00 95.94 131 THR A C 1
ATOM 990 O O . THR A 1 131 ? 8.007 -0.714 -11.015 1.00 95.94 131 THR A O 1
ATOM 993 N N . ASN A 1 132 ? 8.176 -2.931 -10.694 1.00 96.00 132 ASN A N 1
ATOM 994 C CA . ASN A 1 132 ? 9.305 -2.902 -9.749 1.00 96.00 132 ASN A CA 1
ATOM 995 C C . ASN A 1 132 ? 9.173 -1.883 -8.602 1.00 96.00 132 ASN A C 1
ATOM 997 O O . ASN A 1 132 ? 10.143 -1.247 -8.188 1.00 96.00 132 ASN A O 1
ATOM 1001 N N . GLY A 1 133 ? 7.962 -1.735 -8.076 1.00 96.69 133 GLY A N 1
ATOM 1002 C CA . GLY A 1 133 ? 7.664 -0.819 -6.987 1.00 96.69 133 GLY A CA 1
ATOM 1003 C C . GLY A 1 133 ? 8.279 -1.195 -5.646 1.00 96.69 133 GLY A C 1
ATOM 1004 O O . GLY A 1 133 ? 8.179 -2.343 -5.212 1.00 96.69 133 GLY A O 1
ATOM 1005 N N . SER A 1 134 ? 8.850 -0.208 -4.958 1.00 95.56 134 SER A N 1
ATOM 1006 C CA . SER A 1 134 ? 9.404 -0.350 -3.607 1.00 95.56 134 SER A CA 1
ATOM 1007 C C . SER A 1 134 ? 8.598 0.379 -2.541 1.00 95.56 134 SER A C 1
ATOM 1009 O O . SER A 1 134 ? 8.517 -0.106 -1.411 1.00 95.56 134 SER A O 1
ATOM 1011 N N . ALA A 1 135 ? 7.992 1.516 -2.885 1.00 96.81 135 ALA A N 1
ATOM 1012 C CA . ALA A 1 135 ? 7.185 2.291 -1.957 1.00 96.81 135 ALA A CA 1
ATOM 1013 C C . ALA A 1 135 ? 6.140 3.164 -2.661 1.00 96.81 135 ALA A C 1
ATOM 1015 O O . ALA A 1 135 ? 6.316 3.568 -3.811 1.00 96.81 135 ALA A O 1
ATOM 1016 N N . ILE A 1 136 ? 5.087 3.500 -1.918 1.00 97.75 136 ILE A N 1
ATOM 1017 C CA . ILE A 1 136 ? 4.128 4.557 -2.237 1.00 97.75 136 ILE A CA 1
ATOM 1018 C C . ILE A 1 136 ? 4.042 5.554 -1.076 1.00 97.75 136 ILE A C 1
ATOM 1020 O O . ILE A 1 136 ? 4.126 5.163 0.094 1.00 97.75 136 ILE A O 1
ATOM 1024 N N . LYS A 1 137 ? 3.899 6.849 -1.381 1.00 96.25 137 LYS A N 1
ATOM 1025 C CA . LYS A 1 137 ? 3.728 7.928 -0.389 1.00 96.25 137 LYS A CA 1
ATOM 1026 C C . LYS A 1 137 ? 2.683 8.937 -0.856 1.00 96.25 137 LYS A C 1
ATOM 1028 O O . LYS A 1 137 ? 2.591 9.207 -2.046 1.00 96.25 137 LYS A O 1
ATOM 1033 N N . ASN A 1 138 ? 1.934 9.514 0.081 1.00 94.75 138 ASN A N 1
ATOM 1034 C CA . ASN A 1 138 ? 0.999 10.599 -0.220 1.00 94.75 138 ASN A CA 1
ATOM 1035 C C . ASN A 1 138 ? 1.773 11.823 -0.743 1.00 94.75 138 ASN A C 1
ATOM 1037 O O . ASN A 1 138 ? 2.717 12.277 -0.091 1.00 94.75 138 ASN A O 1
ATOM 1041 N N . GLY A 1 139 ? 1.378 12.345 -1.901 1.00 84.56 139 GLY A N 1
ATOM 1042 C CA . GLY A 1 139 ? 1.787 13.656 -2.380 1.00 84.56 139 GLY A CA 1
ATOM 1043 C C . GLY A 1 139 ? 0.549 14.487 -2.670 1.00 84.56 139 GLY A C 1
ATOM 1044 O O . GLY A 1 139 ? -0.006 14.340 -3.733 1.00 84.56 139 GLY A O 1
ATOM 1045 N N . ASN A 1 140 ? 0.110 15.332 -1.736 1.00 89.44 140 ASN A N 1
ATOM 1046 C CA . ASN A 1 140 ? -1.031 16.261 -1.846 1.00 89.44 140 ASN A CA 1
ATOM 1047 C C . ASN A 1 140 ? -1.706 16.368 -3.245 1.00 89.44 140 ASN A C 1
ATOM 1049 O O . ASN A 1 140 ? -1.279 17.161 -4.087 1.00 89.44 140 ASN A O 1
ATOM 1053 N N . GLY A 1 141 ? -2.747 15.565 -3.483 1.00 95.56 141 GLY A N 1
ATOM 1054 C CA . GLY A 1 141 ? -3.483 15.450 -4.751 1.00 95.56 141 GLY A CA 1
ATOM 1055 C C . GLY A 1 141 ? -3.050 14.297 -5.672 1.00 95.56 141 GLY A C 1
ATOM 1056 O O . GLY A 1 141 ? -3.628 14.120 -6.739 1.00 95.56 141 GLY A O 1
ATOM 1057 N N . PHE A 1 142 ? -2.052 13.506 -5.288 1.00 96.69 142 PHE A N 1
ATOM 1058 C CA . PHE A 1 142 ? -1.463 12.398 -6.044 1.00 96.69 142 PHE A CA 1
ATOM 1059 C C . PHE A 1 142 ? -0.695 11.435 -5.111 1.00 96.69 142 PHE A C 1
ATOM 1061 O O . PHE A 1 142 ? -0.610 11.634 -3.899 1.00 96.69 142 PHE A O 1
ATOM 1068 N N . ILE A 1 143 ? -0.115 10.369 -5.666 1.00 98.12 143 ILE A N 1
ATOM 1069 C CA . ILE A 1 143 ? 0.788 9.455 -4.950 1.00 98.12 143 ILE A CA 1
ATOM 1070 C C . ILE A 1 143 ? 2.186 9.512 -5.572 1.00 98.12 143 ILE A C 1
ATOM 1072 O O . ILE A 1 143 ? 2.335 9.428 -6.790 1.00 98.12 143 ILE A O 1
ATOM 1076 N N . TYR A 1 144 ? 3.222 9.605 -4.740 1.00 97.62 144 TYR A N 1
ATOM 1077 C CA . TYR A 1 144 ? 4.596 9.324 -5.150 1.00 97.62 144 TYR A CA 1
ATOM 1078 C C . TYR A 1 144 ? 4.815 7.818 -5.213 1.00 97.62 144 TYR A C 1
ATOM 1080 O O . TYR A 1 144 ? 4.674 7.124 -4.202 1.00 97.62 144 TYR A O 1
ATOM 1088 N N . PHE A 1 145 ? 5.209 7.329 -6.381 1.00 97.88 145 PHE A N 1
ATOM 1089 C CA . PHE A 1 145 ? 5.556 5.940 -6.625 1.00 97.88 145 PHE A CA 1
ATOM 1090 C C . PHE A 1 145 ? 7.064 5.780 -6.803 1.00 97.88 145 PHE A C 1
ATOM 1092 O O . PHE A 1 145 ? 7.644 6.304 -7.748 1.00 97.88 145 PHE A O 1
ATOM 1099 N N . PHE A 1 146 ? 7.696 5.024 -5.910 1.00 97.38 146 PHE A N 1
ATOM 1100 C CA . PHE A 1 146 ? 9.123 4.732 -5.974 1.00 97.38 146 PHE A CA 1
ATOM 1101 C C . PHE A 1 146 ? 9.333 3.405 -6.699 1.00 97.38 146 PHE A C 1
ATOM 1103 O O . PHE A 1 146 ? 8.918 2.346 -6.216 1.00 97.38 146 PHE A O 1
ATOM 1110 N N . LYS A 1 147 ? 9.997 3.466 -7.851 1.00 96.69 147 LYS A N 1
ATOM 1111 C CA . LYS A 1 147 ? 10.350 2.316 -8.684 1.00 96.69 147 LYS A CA 1
ATOM 1112 C C . LYS A 1 147 ? 11.838 2.030 -8.552 1.00 96.69 147 LYS A C 1
ATOM 1114 O O . LYS A 1 147 ? 12.652 2.940 -8.659 1.00 96.69 147 LYS A O 1
ATOM 1119 N N . ILE A 1 148 ? 12.198 0.766 -8.346 1.00 96.12 148 ILE A N 1
ATOM 1120 C CA . ILE A 1 148 ? 13.594 0.322 -8.410 1.00 96.12 148 ILE A CA 1
ATOM 1121 C C . ILE A 1 148 ? 13.958 0.102 -9.877 1.00 96.12 148 ILE A C 1
ATOM 1123 O O . ILE A 1 148 ? 13.378 -0.757 -10.545 1.00 96.12 148 ILE A O 1
ATOM 1127 N N . ASP A 1 149 ? 14.942 0.857 -10.358 1.00 95.62 149 ASP A N 1
ATOM 1128 C CA . ASP A 1 149 ? 15.466 0.736 -11.720 1.00 95.62 149 ASP A CA 1
ATOM 1129 C C . ASP A 1 149 ? 16.633 -0.245 -11.785 1.00 95.62 149 ASP A C 1
ATOM 1131 O O . ASP A 1 149 ? 16.730 -1.042 -12.717 1.00 95.62 149 ASP A O 1
ATOM 1135 N N . SER A 1 150 ? 17.495 -0.239 -10.767 1.00 94.12 150 SER A N 1
ATOM 1136 C CA . SER A 1 150 ? 18.563 -1.224 -10.629 1.00 94.12 150 SER A CA 1
ATOM 1137 C C . SER A 1 150 ? 18.946 -1.436 -9.166 1.00 94.12 150 SER A C 1
ATOM 1139 O O . SER A 1 150 ? 18.769 -0.564 -8.311 1.00 94.12 150 SER A O 1
ATOM 1141 N N . ARG A 1 151 ? 19.470 -2.627 -8.870 1.00 90.69 151 ARG A N 1
ATOM 1142 C CA . ARG A 1 151 ? 20.027 -2.973 -7.563 1.00 90.69 151 ARG A CA 1
ATOM 1143 C C . ARG A 1 151 ? 21.278 -3.824 -7.745 1.00 90.69 151 ARG A C 1
ATOM 1145 O O . ARG A 1 151 ? 21.220 -4.849 -8.420 1.00 90.69 151 ARG A O 1
ATOM 1152 N N . THR A 1 152 ? 22.371 -3.441 -7.094 1.00 92.00 152 THR A N 1
ATOM 1153 C CA . THR A 1 152 ? 23.541 -4.307 -6.901 1.00 92.00 152 THR A CA 1
ATOM 1154 C C . THR A 1 152 ? 23.495 -4.909 -5.498 1.00 92.00 152 THR A C 1
ATOM 1156 O O . THR A 1 152 ? 23.058 -4.259 -4.551 1.00 92.00 152 THR A O 1
ATOM 1159 N N . VAL A 1 153 ? 23.898 -6.175 -5.362 1.00 86.75 153 VAL A N 1
ATOM 1160 C CA . VAL A 1 153 ? 23.847 -6.936 -4.094 1.00 86.75 153 VAL A CA 1
ATOM 1161 C C . VAL A 1 153 ? 25.233 -7.402 -3.631 1.00 86.75 153 VAL A C 1
ATOM 1163 O O . VAL A 1 153 ? 25.365 -8.423 -2.966 1.00 86.75 153 VAL A O 1
ATOM 1166 N N . ASN A 1 154 ? 26.277 -6.668 -4.012 1.00 89.38 154 ASN A N 1
ATOM 1167 C CA . ASN A 1 154 ? 27.652 -6.874 -3.555 1.00 89.38 154 ASN A CA 1
ATOM 1168 C C . ASN A 1 154 ? 27.944 -6.055 -2.282 1.00 89.38 154 ASN A C 1
ATOM 1170 O O . ASN A 1 154 ? 27.064 -5.378 -1.759 1.00 89.38 154 ASN A O 1
ATOM 1174 N N . GLU A 1 155 ? 29.184 -6.095 -1.786 1.00 85.81 155 GLU A N 1
ATOM 1175 C CA . GLU A 1 155 ? 29.610 -5.357 -0.580 1.00 85.81 155 GLU A CA 1
ATOM 1176 C C . GLU A 1 155 ? 29.347 -3.840 -0.668 1.00 85.81 155 GLU A C 1
ATOM 1178 O O . GLU A 1 155 ? 29.097 -3.196 0.347 1.00 85.81 155 GLU A O 1
ATOM 1183 N N . ALA A 1 156 ? 29.306 -3.285 -1.884 1.00 84.69 156 ALA A N 1
ATOM 1184 C CA . ALA A 1 156 ? 28.870 -1.921 -2.177 1.00 84.69 156 ALA A CA 1
ATOM 1185 C C . ALA A 1 156 ? 27.454 -1.907 -2.782 1.00 84.69 1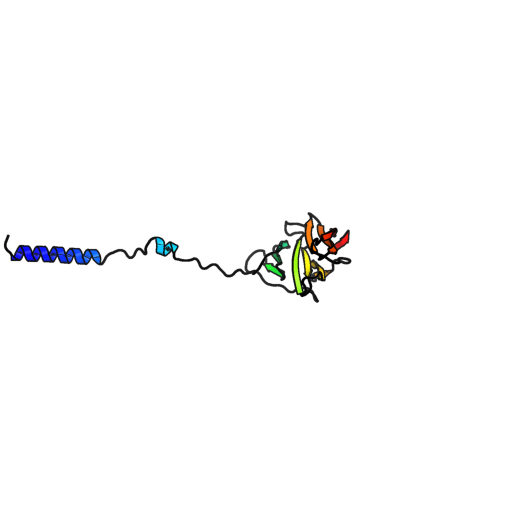56 ALA A C 1
ATOM 1187 O O . ALA A 1 156 ? 27.238 -1.394 -3.883 1.00 84.69 156 ALA A O 1
ATOM 1188 N N . ALA A 1 157 ? 26.489 -2.522 -2.095 1.00 88.25 157 ALA A N 1
ATOM 1189 C CA . ALA A 1 157 ? 25.112 -2.602 -2.564 1.00 88.25 157 ALA A CA 1
ATOM 1190 C C . ALA A 1 157 ? 24.538 -1.200 -2.827 1.00 88.25 157 ALA A C 1
ATOM 1192 O O . ALA A 1 157 ? 24.405 -0.377 -1.922 1.00 88.25 157 ALA A O 1
ATOM 1193 N N . THR A 1 158 ? 24.163 -0.945 -4.076 1.00 91.69 158 THR A N 1
ATOM 1194 C CA . THR A 1 158 ? 23.513 0.292 -4.508 1.00 91.69 158 THR A CA 1
ATOM 1195 C C . THR A 1 158 ? 22.103 -0.014 -4.985 1.00 91.69 158 THR A C 1
ATOM 1197 O O . THR A 1 158 ? 21.810 -1.098 -5.491 1.00 91.69 158 THR A O 1
ATOM 1200 N N . THR A 1 159 ? 21.191 0.934 -4.801 1.00 92.62 159 THR A N 1
ATOM 1201 C CA . THR A 1 159 ? 19.853 0.882 -5.393 1.00 92.62 159 THR A CA 1
ATOM 1202 C C . THR A 1 159 ? 19.611 2.202 -6.101 1.00 92.62 159 THR A C 1
ATOM 1204 O O . THR A 1 159 ? 19.667 3.256 -5.471 1.00 92.62 159 THR A O 1
ATOM 1207 N N . ILE A 1 160 ? 19.341 2.136 -7.402 1.00 95.06 160 ILE A N 1
ATOM 1208 C CA . ILE A 1 160 ? 18.900 3.282 -8.196 1.00 95.06 160 ILE A CA 1
ATOM 1209 C C . ILE A 1 160 ? 17.382 3.220 -8.259 1.00 95.06 160 ILE A C 1
ATOM 1211 O O . ILE A 1 160 ? 16.800 2.169 -8.542 1.00 95.06 160 ILE A O 1
ATOM 1215 N N . SER A 1 161 ? 16.733 4.332 -7.934 1.00 96.00 161 SER A N 1
ATOM 1216 C CA . SER A 1 161 ? 15.279 4.435 -7.961 1.00 96.00 161 SER A CA 1
ATOM 1217 C C . SER A 1 161 ? 14.834 5.699 -8.674 1.00 96.00 161 SER A C 1
ATOM 1219 O O . SER A 1 161 ? 15.423 6.762 -8.487 1.00 96.00 161 SER A O 1
ATOM 1221 N N . SER A 1 162 ? 13.755 5.570 -9.433 1.00 96.56 162 SER A N 1
ATOM 1222 C CA . SER A 1 162 ? 12.996 6.677 -9.998 1.00 96.56 162 SER A CA 1
ATOM 1223 C C . SER A 1 162 ? 11.733 6.904 -9.178 1.00 96.56 162 SER A C 1
ATOM 1225 O O . SER A 1 162 ? 11.233 6.006 -8.492 1.00 96.56 162 SER A O 1
ATOM 1227 N N . VAL A 1 163 ? 11.225 8.131 -9.243 1.00 96.88 163 VAL A N 1
ATOM 1228 C CA . VAL A 1 163 ? 9.968 8.518 -8.609 1.00 96.88 163 VAL A CA 1
ATOM 1229 C C . VAL A 1 163 ? 9.007 8.966 -9.695 1.00 96.88 163 VAL A C 1
ATOM 1231 O O . VAL A 1 163 ? 9.361 9.804 -10.520 1.00 96.88 163 VAL A O 1
ATOM 1234 N N . HIS A 1 164 ? 7.808 8.402 -9.675 1.00 96.88 164 HIS A N 1
ATOM 1235 C CA . HIS A 1 164 ? 6.735 8.672 -10.629 1.00 96.88 164 HIS A CA 1
ATOM 1236 C C . HIS A 1 164 ? 5.526 9.220 -9.888 1.00 96.88 164 HIS A C 1
ATOM 1238 O O . HIS A 1 164 ? 5.354 8.958 -8.690 1.00 96.88 164 HIS A O 1
ATOM 1244 N N . ARG A 1 165 ? 4.672 9.959 -10.592 1.00 96.94 165 ARG A N 1
ATOM 1245 C CA . ARG A 1 165 ? 3.410 10.433 -10.029 1.00 96.94 165 ARG A CA 1
ATOM 1246 C C . ARG A 1 165 ? 2.296 9.476 -10.430 1.00 96.94 165 ARG A C 1
ATOM 1248 O O . ARG A 1 165 ? 2.129 9.201 -11.609 1.00 96.94 165 ARG A O 1
ATOM 1255 N N . ILE A 1 166 ? 1.499 9.010 -9.473 1.00 98.12 166 ILE A N 1
ATOM 1256 C CA . ILE A 1 166 ? 0.214 8.362 -9.762 1.00 98.12 166 ILE A CA 1
ATOM 1257 C C . ILE A 1 166 ? -0.884 9.385 -9.483 1.00 98.12 166 ILE A C 1
ATOM 1259 O O . ILE A 1 166 ? -0.992 9.899 -8.367 1.00 98.12 166 ILE A O 1
ATOM 1263 N N . ASN A 1 167 ? -1.669 9.706 -10.504 1.00 97.00 167 ASN A N 1
ATOM 1264 C CA . ASN A 1 167 ? -2.808 10.607 -10.408 1.00 97.00 167 ASN A CA 1
ATOM 1265 C C . ASN A 1 167 ? -3.980 9.920 -9.670 1.00 97.00 167 ASN A C 1
ATOM 1267 O O . ASN A 1 167 ? -4.012 8.690 -9.578 1.00 97.00 167 ASN A O 1
ATOM 1271 N N . PRO A 1 168 ? -4.966 10.681 -9.162 1.00 96.56 168 PRO A N 1
ATOM 1272 C CA . PRO A 1 168 ? -6.134 10.119 -8.477 1.00 96.56 168 PRO A CA 1
ATOM 1273 C C . PRO A 1 168 ? -6.892 9.058 -9.287 1.00 96.56 168 PRO A C 1
ATOM 1275 O O . PRO A 1 168 ? -7.348 8.070 -8.729 1.00 96.56 168 PRO A O 1
ATOM 1278 N N . ASP A 1 169 ? -6.953 9.200 -10.610 1.00 95.62 169 ASP A N 1
ATOM 1279 C CA . ASP A 1 169 ? -7.601 8.237 -11.510 1.00 95.62 169 ASP A CA 1
ATOM 1280 C C . ASP A 1 169 ? -6.811 6.927 -11.715 1.00 95.62 169 ASP A C 1
ATOM 1282 O O . ASP A 1 169 ? -7.236 6.049 -12.462 1.00 95.62 169 ASP A O 1
ATOM 1286 N N . GLY A 1 170 ? -5.654 6.782 -11.066 1.00 95.94 170 GLY A N 1
ATOM 1287 C CA . GLY A 1 170 ? -4.784 5.620 -11.193 1.00 95.94 170 GLY A CA 1
ATOM 1288 C C . GLY A 1 170 ? -3.872 5.646 -12.419 1.00 95.94 170 GLY A C 1
ATOM 1289 O O . GLY A 1 170 ? -3.170 4.667 -12.656 1.00 95.94 170 GLY A O 1
ATOM 1290 N N . THR A 1 171 ? -3.822 6.736 -13.187 1.00 96.06 171 THR A N 1
ATOM 1291 C CA . THR A 1 171 ? -2.849 6.890 -14.277 1.00 96.06 171 THR A CA 1
ATOM 1292 C C . THR A 1 171 ? -1.486 7.331 -13.748 1.00 96.06 171 THR A C 1
ATOM 1294 O O . THR A 1 171 ? -1.392 8.083 -12.777 1.00 96.06 171 THR A O 1
ATOM 1297 N N . MET A 1 172 ? -0.406 6.871 -14.383 1.00 93.69 172 MET A N 1
ATOM 1298 C CA . MET A 1 172 ? 0.953 7.306 -14.048 1.00 93.69 172 MET A CA 1
ATOM 1299 C C . MET A 1 172 ? 1.433 8.406 -14.995 1.00 93.69 172 MET A C 1
ATOM 1301 O O . MET A 1 172 ? 1.198 8.318 -16.201 1.00 93.69 172 MET A O 1
ATOM 1305 N N . ALA A 1 173 ? 2.117 9.406 -14.440 1.00 82.88 173 ALA A N 1
ATOM 1306 C CA . ALA A 1 173 ? 2.760 10.515 -15.140 1.00 82.88 173 ALA A CA 1
ATOM 1307 C C . ALA A 1 173 ? 4.255 10.593 -14.810 1.00 82.88 173 ALA A C 1
ATOM 1309 O O . ALA A 1 173 ? 4.630 10.279 -13.650 1.00 82.88 173 ALA A O 1
#

Secondary structure (DSSP, 8-state):
--HHHHHHHHHHHHHHHHHHTS-------HHHHHSS---PPPPSS-S---EEEEETTEEEEESBSEEEEGGG-S--EEEPPPTT--EEEEEEES-TTTTSPEEEEEE-TTS-EEEEEEEETTEEEE-TT--SEEEEEEETTEEEEEEEEEE--STT--EEEEEEEEPTTS-B-

Sequence (173 aa):
MNTINRKIIVLAITASILVLSATGCSEGPIFAAIESEVKLKDPSVRGNVLSLVTHDGDLYTANGYLYRRTNGIGNWNKIGLPSGARRCSQVAVTSNDGTGELFALFQTSAWGFHSIQRYTDSGWELVPSATNGSAIKNGNGFIYFFKIDSRTVNEAATTISSVHRINPDGTMA

Foldseek 3Di:
DDPVVVVVVVVVVVVVVVVVVVPPDPPPPPCVVVVPPPPDDDDLDDADWQEWAAAPQWIWTFHQFIWIDPNPDDGIDTDDDPPQFRGWRDKEFQDRVRHTWIKTFTAHPVRWGDFIWTQDPVGTHGLPPDDQWDDWYHDNQWIWTKHFPDWDDPPPIDTDIDIWTQGRVSYID

pLDDT: mean 87.22, std 14.12, range [53.88, 98.5]